Protein AF-A0A815SJP6-F1 (afdb_monomer_lite)

Secondary structure (DSSP, 8-state):
--HHHHHHHHHHHHHHHHHHHHHHHHHHHHHHHHHHHTT--------------TTS--S---EEEEPPPBTTTB--EEEE--TTT-TTHHHHHHHHS-SSHHHHHHHHHHHHH-TTS-EEEES-TTTHHHHHHHHHT-S-EEEE---HHHHH--

Sequence (154 aa):
MNKTVKFRYFYLIICVLLISVYVFKNSFLFSFINSYSSKIFISWKTSFNDYVDLNILTSESFKCVKTKLLLDKYRTTVCVHEIQNDRDVSGHLVSHGIWEEHLVTRFIRILSTYKQYSFIDIGANLGIYTMYAASLGCSNIISIECFRPKVIKC

Structure (mmCIF, N/CA/C/O backbone):
data_AF-A0A815SJP6-F1
#
_entry.id   AF-A0A815SJP6-F1
#
loop_
_atom_site.group_PDB
_atom_site.id
_atom_site.type_symbol
_atom_site.label_atom_id
_atom_site.label_alt_id
_atom_site.label_comp_id
_atom_site.label_asym_id
_atom_site.label_entity_id
_atom_site.label_seq_id
_atom_site.pdbx_PDB_ins_code
_atom_site.Cartn_x
_atom_site.Cartn_y
_atom_site.Cartn_z
_atom_site.occupancy
_atom_site.B_iso_or_equiv
_atom_site.auth_seq_id
_atom_site.auth_comp_id
_atom_site.auth_asym_id
_atom_site.auth_atom_id
_atom_site.pdbx_PDB_model_num
ATOM 1 N N . MET A 1 1 ? 29.115 30.016 64.773 1.00 55.16 1 MET A N 1
ATOM 2 C CA . MET A 1 1 ? 28.721 30.199 63.353 1.00 55.16 1 MET A CA 1
ATOM 3 C C . MET A 1 1 ? 27.298 29.668 63.162 1.00 55.16 1 MET A C 1
ATOM 5 O O . MET A 1 1 ? 27.065 28.488 63.396 1.00 55.16 1 MET A O 1
ATOM 9 N N . ASN A 1 2 ? 26.337 30.552 62.874 1.00 51.41 2 ASN A N 1
ATOM 10 C CA . ASN A 1 2 ? 24.892 30.336 63.064 1.00 51.41 2 ASN A CA 1
ATOM 11 C C . ASN A 1 2 ? 24.284 29.269 62.128 1.00 51.41 2 ASN A C 1
ATOM 13 O O . ASN A 1 2 ? 24.299 29.428 60.907 1.00 51.41 2 ASN A O 1
ATOM 17 N N . LYS A 1 3 ? 23.683 28.208 62.694 1.00 59.28 3 LYS A N 1
ATOM 18 C CA . LYS A 1 3 ? 22.987 27.129 61.954 1.00 59.28 3 LYS A CA 1
ATOM 19 C C . LYS A 1 3 ? 21.859 27.647 61.044 1.00 59.28 3 LYS A C 1
ATOM 21 O O . LYS A 1 3 ? 21.615 27.076 59.987 1.00 59.28 3 LYS A O 1
ATOM 26 N N . THR A 1 4 ? 21.237 28.766 61.404 1.00 61.53 4 THR A N 1
ATOM 27 C CA . THR A 1 4 ? 20.193 29.451 60.622 1.00 61.53 4 THR A CA 1
ATOM 28 C C . THR A 1 4 ? 20.695 30.026 59.296 1.00 61.53 4 THR A C 1
ATOM 30 O O . THR A 1 4 ? 19.942 30.078 58.326 1.00 61.53 4 THR A O 1
ATOM 33 N N . VAL A 1 5 ? 21.975 30.400 59.212 1.00 60.78 5 VAL A N 1
ATOM 34 C CA . VAL A 1 5 ? 22.574 30.948 57.986 1.00 60.78 5 VAL A CA 1
ATOM 35 C C . VAL A 1 5 ? 22.723 29.852 56.926 1.00 60.78 5 VAL A C 1
ATOM 37 O O . VAL A 1 5 ? 22.381 30.073 55.769 1.00 60.78 5 VAL A O 1
ATOM 40 N N . LYS A 1 6 ? 23.125 28.636 57.324 1.00 67.06 6 LYS A N 1
ATOM 41 C CA . LYS A 1 6 ? 23.273 27.492 56.404 1.00 67.06 6 LYS A CA 1
ATOM 42 C C . LYS A 1 6 ? 21.946 27.064 55.763 1.00 67.06 6 LYS A C 1
ATOM 44 O O . LYS A 1 6 ? 21.933 26.676 54.600 1.00 67.06 6 LYS A O 1
ATOM 49 N N . PHE A 1 7 ? 20.834 27.187 56.488 1.00 71.81 7 PHE A N 1
ATOM 50 C CA . PHE A 1 7 ? 19.511 26.797 55.990 1.00 71.81 7 PHE A CA 1
ATOM 51 C C . PHE A 1 7 ? 18.969 27.766 54.927 1.00 71.81 7 PHE A C 1
ATOM 53 O O . PHE A 1 7 ? 18.344 27.341 53.961 1.00 71.81 7 PHE A O 1
ATOM 60 N N . ARG A 1 8 ? 19.272 29.067 55.047 1.00 76.31 8 ARG A N 1
ATOM 61 C CA . ARG A 1 8 ? 18.879 30.075 54.045 1.00 76.31 8 ARG A CA 1
ATOM 62 C C . ARG A 1 8 ? 19.584 29.874 52.702 1.00 76.31 8 ARG A C 1
ATOM 64 O O . ARG A 1 8 ? 18.939 29.982 51.664 1.00 76.31 8 ARG A O 1
ATOM 71 N N . TYR A 1 9 ? 20.871 29.524 52.716 1.00 80.62 9 TYR A N 1
ATOM 72 C CA . TYR A 1 9 ? 21.613 29.236 51.482 1.00 80.62 9 TYR A CA 1
ATOM 73 C C . TYR A 1 9 ? 21.137 27.956 50.787 1.00 80.62 9 TYR A C 1
ATOM 75 O O . TYR A 1 9 ? 21.145 27.896 49.562 1.00 80.62 9 TYR A O 1
ATOM 83 N N . PHE A 1 10 ? 20.661 26.963 51.544 1.00 84.38 10 PHE A N 1
ATOM 84 C CA . PHE A 1 10 ? 20.134 25.722 50.976 1.00 84.38 10 PHE A CA 1
ATOM 85 C C . PHE A 1 10 ? 18.890 25.956 50.100 1.00 84.38 10 PHE A C 1
ATOM 87 O O . PHE A 1 10 ? 18.852 25.495 48.960 1.00 84.38 10 PHE A O 1
ATOM 94 N N . TYR A 1 11 ? 17.916 26.745 50.571 1.00 86.62 11 TYR A N 1
ATOM 95 C CA . TYR A 1 11 ? 16.747 27.100 49.751 1.00 86.62 11 TYR A CA 1
ATOM 96 C C . TYR A 1 11 ? 17.109 27.961 48.545 1.00 86.62 11 TYR A C 1
ATOM 98 O O . TYR A 1 11 ? 16.558 27.759 47.468 1.00 86.62 11 TYR A O 1
ATOM 106 N N . LEU A 1 12 ? 18.061 28.886 48.701 1.00 87.75 12 LEU A N 1
ATOM 107 C CA . LEU A 1 12 ? 18.560 29.698 47.591 1.00 87.75 12 LEU A CA 1
ATOM 108 C C . LEU A 1 12 ? 19.158 28.826 46.478 1.00 87.75 12 LEU A C 1
ATOM 110 O O . LEU A 1 12 ? 18.838 29.035 45.311 1.00 87.75 12 LEU A O 1
ATOM 114 N N . ILE A 1 13 ? 19.949 27.808 46.829 1.00 89.31 13 ILE A N 1
ATOM 115 C CA . ILE A 1 13 ? 20.522 26.865 45.858 1.00 89.31 13 ILE A CA 1
ATOM 116 C C . ILE A 1 13 ? 19.422 26.060 45.154 1.00 89.31 13 ILE A C 1
ATOM 118 O O . ILE A 1 13 ? 19.449 25.943 43.930 1.00 89.31 13 ILE A O 1
ATOM 122 N N . ILE A 1 14 ? 18.424 25.555 45.889 1.00 92.44 14 ILE A N 1
ATOM 123 C CA . ILE A 1 14 ? 17.293 24.826 45.289 1.00 92.44 14 ILE A CA 1
ATOM 124 C C . ILE A 1 14 ? 16.515 25.724 44.320 1.00 92.44 14 ILE A C 1
ATOM 126 O O . ILE A 1 14 ? 16.223 25.301 43.203 1.00 92.44 14 ILE A O 1
ATOM 130 N N . CYS A 1 15 ? 16.224 26.970 44.700 1.00 92.38 15 CYS A N 1
ATOM 131 C CA . CYS A 1 15 ? 15.529 27.914 43.827 1.00 92.38 15 CYS A CA 1
ATOM 132 C C . CYS A 1 15 ? 16.322 28.198 42.544 1.00 92.38 15 CYS A C 1
ATOM 134 O O . CYS A 1 15 ? 15.745 28.180 41.460 1.00 92.38 15 CYS A O 1
ATOM 136 N N . VAL A 1 16 ? 17.641 28.399 42.643 1.00 92.69 16 VAL A N 1
ATOM 137 C CA . VAL A 1 16 ? 18.503 28.619 41.469 1.00 92.69 16 VAL A CA 1
ATOM 138 C C . VAL A 1 16 ? 18.505 27.398 40.543 1.00 92.69 16 VAL A C 1
ATOM 140 O O . VAL A 1 16 ? 18.414 27.565 39.328 1.00 92.69 16 VAL A O 1
ATOM 143 N N . LEU A 1 17 ? 18.541 26.180 41.093 1.00 93.62 17 LEU A N 1
ATOM 144 C CA . LEU A 1 17 ? 18.475 24.943 40.305 1.00 93.62 17 LEU A CA 1
ATOM 145 C C . LEU A 1 17 ? 17.113 24.751 39.621 1.00 93.62 17 LEU A C 1
ATOM 147 O O . LEU A 1 17 ? 17.054 24.335 38.468 1.00 93.62 17 LEU A O 1
ATOM 151 N N . LEU A 1 18 ? 16.007 25.076 40.292 1.00 93.44 18 LEU A N 1
ATOM 152 C CA . LEU A 1 18 ? 14.675 24.984 39.685 1.00 93.44 18 LEU A CA 1
ATOM 153 C C . LEU A 1 18 ? 14.494 26.011 38.560 1.00 93.44 18 LEU A C 1
ATOM 155 O O . LEU A 1 18 ? 13.962 25.674 37.500 1.00 93.44 18 LEU A O 1
ATOM 159 N N . ILE A 1 19 ? 14.980 27.239 38.761 1.00 91.94 19 ILE A N 1
ATOM 160 C CA . ILE A 1 19 ? 14.950 28.292 37.739 1.00 91.94 19 ILE A CA 1
ATOM 161 C C . ILE A 1 19 ? 15.822 27.899 36.543 1.00 91.94 19 ILE A C 1
ATOM 163 O O . ILE A 1 19 ? 15.377 28.046 35.407 1.00 91.94 19 ILE A O 1
ATOM 167 N N . SER A 1 20 ? 17.023 27.354 36.761 1.00 88.12 20 SER A N 1
ATOM 168 C CA . SER A 1 20 ? 17.898 26.943 35.658 1.00 88.12 20 SER A CA 1
ATOM 169 C C . SER A 1 20 ? 17.293 25.803 34.833 1.00 88.12 20 SER A C 1
ATOM 171 O O . SER A 1 20 ? 17.313 25.871 33.605 1.00 88.12 20 SER A O 1
ATOM 173 N N . VAL A 1 21 ? 16.666 24.811 35.478 1.00 90.81 21 VAL A N 1
ATOM 174 C CA . VAL A 1 21 ? 15.942 23.727 34.791 1.00 90.81 21 VAL A CA 1
ATOM 175 C C . VAL A 1 21 ? 14.745 24.265 34.001 1.00 90.81 21 VAL A C 1
ATOM 177 O O . VAL A 1 21 ? 14.527 23.844 32.863 1.00 90.81 21 VAL A O 1
ATOM 180 N N . TYR A 1 22 ? 13.980 25.204 34.566 1.00 91.50 22 TYR A N 1
ATOM 181 C CA . TYR A 1 22 ? 12.850 25.829 33.874 1.00 91.50 22 TYR A CA 1
ATOM 182 C C . TYR A 1 22 ? 13.302 26.625 32.642 1.00 91.50 22 TYR A C 1
ATOM 184 O O . TYR A 1 22 ? 12.761 26.436 31.551 1.00 91.50 22 TYR A O 1
ATOM 192 N N . VAL A 1 23 ? 14.337 27.459 32.796 1.00 86.25 23 VAL A N 1
ATOM 193 C CA . VAL A 1 23 ? 14.925 28.235 31.697 1.00 86.25 23 VAL A CA 1
ATOM 194 C C . VAL A 1 23 ? 15.465 27.305 30.615 1.00 86.25 23 VAL A C 1
ATOM 196 O O . VAL A 1 23 ? 15.191 27.551 29.447 1.00 86.25 23 VAL A O 1
ATOM 199 N N . PHE A 1 24 ? 16.153 26.217 30.978 1.00 82.94 24 PHE A N 1
ATOM 200 C CA . PHE A 1 24 ? 16.689 25.243 30.022 1.00 82.94 24 PHE A CA 1
ATOM 201 C C . PHE A 1 24 ? 15.587 24.519 29.235 1.00 82.94 24 PHE A C 1
ATOM 203 O O . PHE A 1 24 ? 15.694 24.366 28.021 1.00 82.94 24 PHE A O 1
ATOM 210 N N . LYS A 1 25 ? 14.491 24.113 29.893 1.00 81.75 25 LYS A N 1
ATOM 211 C CA . LYS A 1 25 ? 13.345 23.500 29.201 1.00 81.75 25 LYS A CA 1
ATOM 212 C C . LYS A 1 25 ? 12.691 24.469 28.218 1.00 81.75 25 LYS A C 1
ATOM 214 O O . LYS A 1 25 ? 12.429 24.081 27.083 1.00 81.75 25 LYS A O 1
ATOM 219 N N . ASN A 1 26 ? 12.455 25.715 28.628 1.00 75.81 26 ASN A N 1
ATOM 220 C CA . ASN A 1 26 ? 11.810 26.704 27.762 1.00 75.81 26 ASN A CA 1
ATOM 221 C C . ASN A 1 26 ? 12.716 27.182 26.624 1.00 75.81 26 ASN A C 1
ATOM 223 O O . ASN A 1 26 ? 12.232 27.358 25.510 1.00 75.81 26 ASN A O 1
ATOM 227 N N . SER A 1 27 ? 14.018 27.355 26.857 1.00 71.81 27 SER A N 1
ATOM 228 C CA . SER A 1 27 ? 14.957 27.734 25.798 1.00 71.81 27 SER A CA 1
ATOM 229 C C . SER A 1 27 ? 15.158 26.606 24.784 1.00 71.81 27 SER A C 1
ATOM 231 O O . SER A 1 27 ? 15.224 26.876 23.584 1.00 71.81 27 SER A O 1
ATOM 233 N N . PHE A 1 28 ? 15.158 25.344 25.228 1.00 67.00 28 PHE A N 1
ATOM 234 C CA . PHE A 1 28 ? 15.184 24.186 24.334 1.00 67.00 28 PHE A CA 1
ATOM 235 C C . PHE A 1 28 ? 13.896 24.075 23.502 1.00 67.00 28 PHE A C 1
ATOM 237 O O . PHE A 1 28 ? 13.970 23.893 22.287 1.00 67.00 28 PHE A O 1
ATOM 244 N N . LEU A 1 29 ? 12.722 24.270 24.119 1.00 60.31 29 LEU A N 1
ATOM 245 C CA . LEU A 1 29 ? 11.439 24.277 23.405 1.00 60.31 29 LEU A CA 1
ATOM 246 C C . LEU A 1 29 ? 11.370 25.418 22.374 1.00 60.31 29 LEU A C 1
ATOM 248 O O . LEU A 1 29 ? 10.923 25.218 21.247 1.00 60.31 29 LEU A O 1
ATOM 252 N N . PHE A 1 30 ? 11.862 26.604 22.738 1.00 57.47 30 PHE A N 1
ATOM 253 C CA . PHE A 1 30 ? 11.888 27.777 21.864 1.00 57.47 30 PHE A CA 1
ATOM 254 C C . PHE A 1 30 ? 12.869 27.617 20.696 1.00 57.47 30 PHE A C 1
ATOM 256 O O . PHE A 1 30 ? 12.545 27.980 19.567 1.00 57.47 30 PHE A O 1
ATOM 263 N N . SER A 1 31 ? 14.039 27.016 20.934 1.00 57.38 31 SER A N 1
ATOM 264 C CA . SER A 1 31 ? 14.987 26.671 19.869 1.00 57.38 31 SER A CA 1
ATOM 265 C C . SER A 1 31 ? 14.382 25.657 18.889 1.00 57.38 31 SER A C 1
ATOM 267 O O . SER A 1 31 ? 14.505 25.819 17.675 1.00 57.38 31 SER A O 1
ATOM 269 N N . PHE A 1 32 ? 13.633 24.671 19.396 1.00 57.06 32 PHE A N 1
ATOM 270 C CA . PHE A 1 32 ? 12.940 23.685 18.564 1.00 57.06 32 PHE A CA 1
ATOM 271 C C . PHE A 1 32 ? 11.828 24.319 17.709 1.00 57.06 32 PHE A C 1
ATOM 273 O O . PHE A 1 32 ? 11.739 24.049 16.511 1.00 57.06 32 PHE A O 1
ATOM 280 N N . ILE A 1 33 ? 11.030 25.228 18.285 1.00 57.50 33 ILE A N 1
ATOM 281 C CA . ILE A 1 33 ? 9.970 25.947 17.558 1.00 57.50 33 ILE A CA 1
ATOM 282 C C . ILE A 1 33 ? 10.560 26.905 16.514 1.00 57.50 33 ILE A C 1
ATOM 284 O O . ILE A 1 33 ? 10.085 26.937 15.381 1.00 57.50 33 ILE A O 1
ATOM 288 N N . ASN A 1 34 ? 11.625 27.645 16.833 1.00 52.75 34 ASN A N 1
ATOM 289 C CA . ASN A 1 34 ? 12.234 28.576 15.876 1.00 52.75 34 ASN A CA 1
ATOM 290 C C . ASN A 1 34 ? 13.016 27.877 14.759 1.00 52.75 34 ASN A C 1
ATOM 292 O O . ASN A 1 34 ? 13.056 28.395 13.639 1.00 52.75 34 ASN A O 1
ATOM 296 N N . SER A 1 35 ? 13.584 26.696 15.023 1.00 49.25 35 SER A N 1
ATOM 297 C CA . SER A 1 35 ? 14.205 25.864 13.986 1.00 49.25 35 SER A CA 1
ATOM 298 C C . SER A 1 35 ? 13.178 25.386 12.946 1.00 49.25 35 SER A C 1
ATOM 300 O O . SER A 1 35 ? 13.495 25.316 11.760 1.00 49.25 35 SER A O 1
ATOM 302 N N . TYR A 1 36 ? 11.926 25.154 13.362 1.00 49.12 36 TYR A N 1
ATOM 303 C CA . TYR A 1 36 ? 10.822 24.805 12.461 1.00 49.12 36 TYR A CA 1
ATOM 304 C C . TYR A 1 36 ? 10.146 26.024 11.811 1.00 49.12 36 TYR A C 1
ATOM 306 O O . TYR A 1 36 ? 9.799 25.984 10.632 1.00 49.12 36 TYR A O 1
ATOM 314 N N . SER A 1 37 ? 9.976 27.122 12.551 1.00 49.59 37 SER A N 1
ATOM 315 C CA . SER A 1 37 ? 9.191 28.278 12.095 1.00 49.59 37 SER A CA 1
ATOM 316 C C . SER A 1 37 ? 9.938 29.152 11.076 1.00 49.59 37 SER A C 1
ATOM 318 O O . SER A 1 37 ? 9.343 29.662 10.131 1.00 49.59 37 SER A O 1
ATOM 320 N N . SER A 1 38 ? 11.268 29.262 11.177 1.00 47.34 38 SER A N 1
ATOM 321 C CA . SER A 1 38 ? 12.065 30.136 10.294 1.00 47.34 38 SER A CA 1
ATOM 322 C C . SER A 1 38 ? 12.331 29.585 8.882 1.00 47.34 38 SER A C 1
ATOM 324 O O . SER A 1 38 ? 12.911 30.287 8.056 1.00 47.34 38 SER A O 1
ATOM 326 N N . LYS A 1 39 ? 11.880 28.360 8.565 1.00 48.22 39 LYS A N 1
ATOM 327 C CA . LYS A 1 39 ? 11.981 27.761 7.217 1.00 48.22 39 LYS A CA 1
ATOM 328 C C . LYS A 1 39 ? 10.641 27.553 6.506 1.00 48.22 39 LYS A C 1
ATOM 330 O O . LYS A 1 39 ? 10.637 27.121 5.357 1.00 48.22 39 LYS A O 1
ATOM 335 N N . ILE A 1 40 ? 9.517 27.922 7.123 1.00 47.03 40 ILE A N 1
ATOM 336 C CA . ILE A 1 40 ? 8.197 27.905 6.475 1.00 47.03 40 ILE A CA 1
ATOM 337 C C . ILE A 1 40 ? 7.844 29.339 6.055 1.00 47.03 40 ILE A C 1
ATOM 339 O O . ILE A 1 40 ? 6.862 29.931 6.478 1.00 47.03 40 ILE A O 1
ATOM 343 N N . PHE A 1 41 ? 8.674 29.909 5.184 1.00 41.28 41 PHE A N 1
ATOM 344 C CA . PHE A 1 41 ? 8.225 30.932 4.240 1.00 41.28 41 PHE A CA 1
ATOM 345 C C . PHE A 1 41 ? 8.125 30.243 2.878 1.00 41.28 41 PHE A C 1
ATOM 347 O O . PHE A 1 41 ? 8.888 30.490 1.948 1.00 41.28 41 PHE A O 1
ATOM 354 N N . ILE A 1 42 ? 7.202 29.280 2.800 1.00 49.25 42 ILE A N 1
ATOM 355 C CA . ILE A 1 42 ? 6.772 28.715 1.527 1.00 49.25 42 ILE A CA 1
ATOM 356 C C . ILE A 1 42 ? 6.052 29.858 0.820 1.00 49.25 42 ILE A C 1
ATOM 358 O O . ILE A 1 42 ? 4.939 30.236 1.184 1.00 49.25 42 ILE A O 1
ATOM 362 N N . SER A 1 43 ? 6.723 30.448 -0.166 1.00 40.09 43 SER A N 1
ATOM 363 C CA . SER A 1 43 ? 6.058 31.213 -1.209 1.00 40.09 43 SER A CA 1
ATOM 364 C C . SER A 1 43 ? 5.042 30.269 -1.848 1.00 40.09 43 SER A C 1
ATOM 366 O O . SER A 1 43 ? 5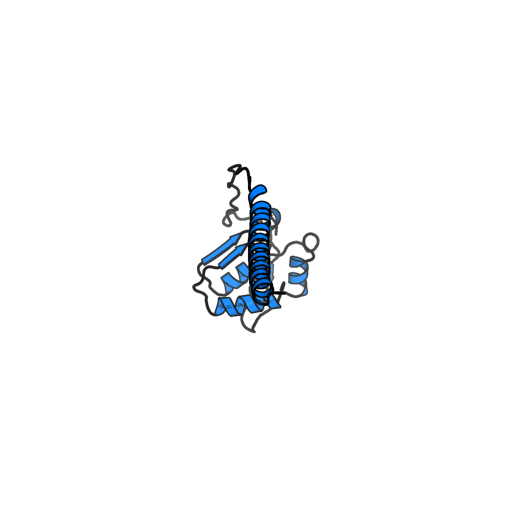.404 29.396 -2.635 1.00 40.09 43 SER A O 1
ATOM 368 N N . TRP A 1 44 ? 3.776 30.384 -1.445 1.00 42.16 44 TRP A N 1
ATOM 369 C CA . TRP A 1 44 ? 2.655 29.713 -2.090 1.00 42.16 44 TRP A CA 1
ATOM 370 C C . TRP A 1 44 ? 2.488 30.332 -3.474 1.00 42.16 44 TRP A C 1
ATOM 372 O O . TRP A 1 44 ? 1.634 31.185 -3.703 1.00 42.16 44 TRP A O 1
ATOM 382 N N . LYS A 1 45 ? 3.348 29.926 -4.409 1.00 41.22 45 LYS A N 1
ATOM 383 C CA . LYS A 1 45 ? 3.103 30.121 -5.828 1.00 41.22 45 LYS A CA 1
ATOM 384 C C . LYS A 1 45 ? 1.943 29.192 -6.166 1.00 41.22 45 LYS A C 1
ATOM 386 O O . LYS A 1 45 ? 2.112 27.988 -6.336 1.00 41.22 45 LYS A O 1
ATOM 391 N N . THR A 1 46 ? 0.749 29.764 -6.141 1.00 47.03 46 THR A N 1
ATOM 392 C CA . THR A 1 46 ? -0.528 29.148 -6.477 1.00 47.03 46 THR A CA 1
ATOM 393 C C . THR A 1 46 ? -0.494 28.623 -7.909 1.00 47.03 46 THR A C 1
ATOM 395 O O . THR A 1 46 ? -0.844 29.304 -8.864 1.00 47.03 46 THR A O 1
ATOM 398 N N . SER A 1 47 ? -0.052 27.381 -8.062 1.00 47.59 47 SER A N 1
ATOM 399 C CA . SER A 1 47 ? -0.322 26.565 -9.240 1.00 47.59 47 SER A CA 1
ATOM 400 C C . SER A 1 47 ? -0.584 25.131 -8.787 1.00 47.59 47 SER A C 1
ATOM 402 O O . SER A 1 47 ? 0.118 24.199 -9.161 1.00 47.59 47 SER A O 1
ATOM 404 N N . PHE A 1 48 ? -1.604 24.963 -7.943 1.00 49.22 48 PHE A N 1
ATOM 405 C CA . PHE A 1 48 ? -2.200 23.670 -7.583 1.00 49.22 48 PHE A CA 1
ATOM 406 C C . PHE A 1 48 ? -3.092 23.151 -8.734 1.00 49.22 48 PHE A C 1
ATOM 408 O O . PHE A 1 48 ? -4.255 22.833 -8.528 1.00 49.22 48 PHE A O 1
ATOM 415 N N . ASN A 1 49 ? -2.572 23.115 -9.966 1.00 49.62 49 ASN A N 1
ATOM 416 C CA . ASN A 1 49 ? -3.320 22.699 -11.165 1.00 49.62 49 ASN A CA 1
ATOM 417 C C . ASN A 1 49 ? -2.818 21.378 -11.765 1.00 49.62 49 ASN A C 1
ATOM 419 O O . ASN A 1 49 ? -3.024 21.113 -12.942 1.00 49.62 49 ASN A O 1
ATOM 423 N N . ASP A 1 50 ? -2.184 20.534 -10.959 1.00 56.81 50 ASP A N 1
ATOM 424 C CA . ASP A 1 50 ? -1.714 19.216 -11.382 1.00 56.81 50 ASP A CA 1
ATOM 425 C C . ASP A 1 50 ? -2.529 18.108 -10.704 1.00 56.81 50 ASP A C 1
ATOM 427 O O . ASP A 1 50 ? -2.002 17.256 -9.992 1.00 56.81 50 ASP A O 1
ATOM 431 N N . TYR A 1 51 ? -3.848 18.134 -10.904 1.00 59.00 51 TYR A N 1
ATOM 432 C CA . TYR A 1 51 ? -4.682 16.973 -10.605 1.00 59.00 51 TYR A CA 1
ATOM 433 C C . TYR A 1 51 ? -4.548 15.992 -11.768 1.00 59.00 51 TYR A C 1
ATOM 435 O O . TYR A 1 51 ? -4.868 16.322 -12.909 1.00 59.00 51 TYR A O 1
ATOM 443 N N . VAL A 1 52 ? -4.047 14.792 -11.484 1.00 61.00 52 VAL A N 1
ATOM 444 C CA . VAL A 1 52 ? -4.096 13.689 -12.443 1.00 61.00 52 VAL A CA 1
ATOM 445 C C . VAL A 1 52 ? -5.513 13.134 -12.393 1.00 61.00 52 VAL A C 1
ATOM 447 O O . VAL A 1 52 ? -5.894 12.487 -11.419 1.00 61.00 52 VAL A O 1
ATOM 450 N N . ASP A 1 53 ? -6.312 13.440 -13.415 1.00 65.12 53 ASP A N 1
ATOM 451 C CA . ASP A 1 53 ? -7.628 12.830 -13.571 1.00 65.12 53 ASP A CA 1
ATOM 452 C C . ASP A 1 53 ? -7.444 11.353 -13.933 1.00 65.12 53 ASP A C 1
ATOM 454 O O . ASP A 1 53 ? -7.049 11.007 -15.046 1.00 65.12 53 ASP A O 1
ATOM 458 N N . LEU A 1 54 ? -7.721 10.481 -12.962 1.00 61.97 54 LEU A N 1
ATOM 459 C CA . LEU A 1 54 ? -7.620 9.029 -13.107 1.00 61.97 54 LEU A CA 1
ATOM 460 C C . LEU A 1 54 ? -8.626 8.457 -14.122 1.00 61.97 54 LEU A C 1
ATOM 462 O O . LEU A 1 54 ? -8.523 7.285 -14.476 1.00 61.97 54 LEU A O 1
ATOM 466 N N . ASN A 1 55 ? -9.590 9.256 -14.595 1.00 66.12 55 ASN A N 1
ATOM 467 C CA . ASN A 1 55 ? -10.510 8.858 -15.661 1.00 66.12 55 ASN A CA 1
ATOM 468 C C . ASN A 1 55 ? -9.910 9.035 -17.064 1.00 66.12 55 ASN A C 1
ATOM 470 O O . ASN A 1 55 ? -10.492 8.558 -18.041 1.00 66.12 55 ASN A O 1
ATOM 474 N N . ILE A 1 56 ? -8.760 9.705 -17.192 1.00 69.44 56 ILE A N 1
ATOM 475 C CA . ILE A 1 56 ? -8.048 9.798 -18.464 1.00 69.44 56 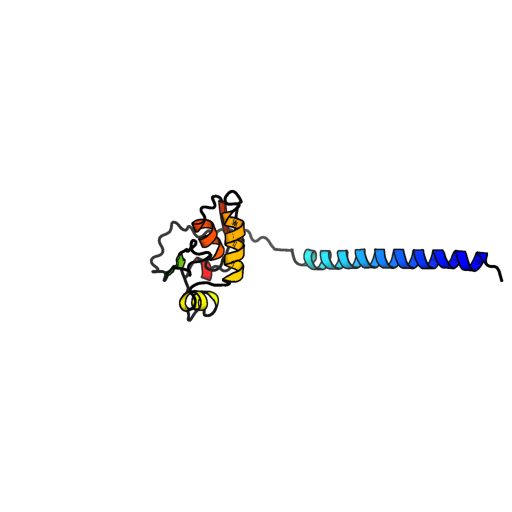ILE A CA 1
ATOM 476 C C . ILE A 1 56 ? -7.372 8.451 -18.720 1.00 69.44 56 ILE A C 1
ATOM 478 O O . ILE A 1 56 ? -6.428 8.066 -18.032 1.00 69.44 56 ILE A O 1
ATOM 482 N N . LEU A 1 57 ? -7.860 7.738 -19.735 1.00 61.59 57 LEU A N 1
ATOM 483 C CA . LEU A 1 57 ? -7.243 6.507 -20.221 1.00 61.59 57 LEU A CA 1
ATOM 484 C C . LEU A 1 57 ? -5.817 6.807 -20.687 1.00 61.59 57 LEU A C 1
ATOM 486 O O . LEU A 1 57 ? -5.606 7.472 -21.704 1.00 61.59 57 LEU A O 1
ATOM 490 N N . THR A 1 58 ? -4.833 6.304 -19.952 1.00 65.50 58 THR A N 1
ATOM 491 C CA . THR A 1 58 ? -3.453 6.279 -20.423 1.00 65.50 58 THR A CA 1
ATOM 492 C C . THR A 1 58 ? -3.329 5.183 -21.481 1.00 65.50 58 THR A C 1
ATOM 494 O O . THR A 1 58 ? -3.842 4.077 -21.325 1.00 65.50 58 THR A O 1
ATOM 497 N N . SER A 1 59 ? -2.637 5.471 -22.584 1.00 63.06 59 SER A N 1
ATOM 498 C CA . SER A 1 59 ? -2.298 4.457 -23.594 1.00 63.06 59 SER A CA 1
ATOM 499 C C . SER A 1 59 ? -1.171 3.520 -23.138 1.00 63.06 59 SER A C 1
ATOM 501 O O . SER A 1 59 ? -0.718 2.677 -23.909 1.00 63.06 59 SER A O 1
ATOM 503 N N . GLU A 1 60 ? -0.670 3.699 -21.915 1.00 70.31 60 GLU A N 1
ATOM 504 C CA . GLU A 1 60 ? 0.426 2.925 -21.345 1.00 70.31 60 GLU A CA 1
ATOM 505 C C . GLU A 1 60 ? -0.105 1.634 -20.716 1.00 70.31 60 GLU A C 1
ATOM 507 O O . GLU A 1 60 ? -1.000 1.642 -19.871 1.00 70.31 60 GLU A O 1
ATOM 512 N N . SER A 1 61 ? 0.454 0.497 -21.132 1.00 75.50 61 SER A N 1
ATOM 513 C CA . SER A 1 61 ? 0.158 -0.794 -20.519 1.00 75.50 61 SER A CA 1
ATOM 514 C C . SER A 1 61 ? 0.966 -0.948 -19.232 1.00 75.50 61 SER A C 1
ATOM 516 O O . SER A 1 61 ? 2.163 -1.233 -19.281 1.00 75.50 61 SER A O 1
ATOM 518 N N . PHE A 1 62 ? 0.316 -0.798 -18.082 1.00 85.00 62 PHE A N 1
ATOM 519 C CA . PHE A 1 62 ? 0.979 -0.978 -16.794 1.00 85.00 62 PHE A CA 1
ATOM 520 C C . PHE A 1 62 ? 1.176 -2.456 -16.457 1.00 85.00 62 PHE A C 1
ATOM 522 O O . PHE A 1 62 ? 0.259 -3.277 -16.574 1.00 85.00 62 PHE A O 1
ATOM 529 N N . LYS A 1 63 ? 2.374 -2.804 -15.978 1.00 91.69 63 LYS A N 1
ATOM 530 C CA . LYS A 1 63 ? 2.627 -4.133 -15.420 1.00 91.69 63 LYS A CA 1
ATOM 531 C C . LYS A 1 63 ? 2.116 -4.167 -13.987 1.00 91.69 63 LYS A C 1
ATOM 533 O O . LYS A 1 63 ? 2.647 -3.478 -13.124 1.00 91.69 63 LYS A O 1
ATOM 538 N N . CYS A 1 64 ? 1.133 -5.015 -13.710 1.00 93.44 64 CYS A N 1
ATOM 539 C CA . CYS A 1 64 ? 0.590 -5.158 -12.364 1.00 93.44 64 CYS A CA 1
ATOM 540 C C . CYS A 1 64 ? 0.785 -6.573 -11.824 1.00 93.44 64 CYS A C 1
ATOM 542 O O . CYS A 1 64 ? 0.688 -7.564 -12.549 1.00 93.44 64 CYS A O 1
ATOM 544 N N . VAL A 1 65 ? 1.084 -6.660 -10.531 1.00 95.50 65 VAL A N 1
ATOM 545 C CA . VAL A 1 65 ? 1.332 -7.912 -9.818 1.00 95.50 65 VAL A CA 1
ATOM 546 C C . VAL A 1 65 ? 0.293 -8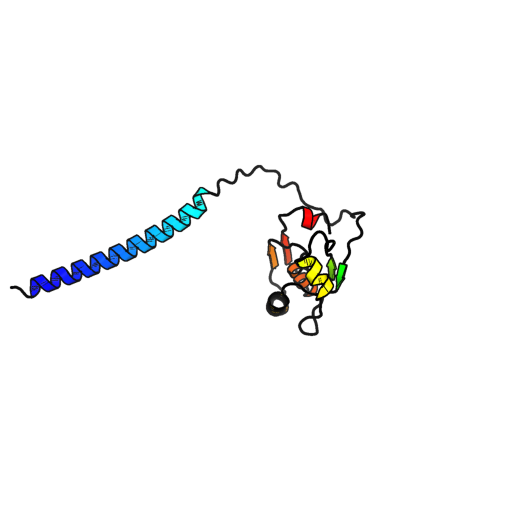.091 -8.722 1.00 95.50 65 VAL A C 1
ATOM 548 O O . VAL A 1 65 ? -0.118 -7.136 -8.059 1.00 95.50 65 VAL A O 1
ATOM 551 N N . LYS A 1 66 ? -0.142 -9.336 -8.517 1.00 97.44 66 LYS A N 1
ATOM 552 C CA . LYS A 1 66 ? -0.915 -9.685 -7.325 1.00 97.44 66 LYS A CA 1
ATOM 553 C C . LYS A 1 66 ? 0.030 -9.758 -6.139 1.00 97.44 66 LYS A C 1
ATOM 555 O O . LYS A 1 66 ? 1.079 -10.393 -6.227 1.00 97.44 66 LYS A O 1
ATOM 560 N N . THR A 1 67 ? -0.360 -9.137 -5.036 1.00 97.75 67 THR A N 1
ATOM 561 C CA . THR A 1 67 ? 0.435 -9.184 -3.817 1.00 97.75 67 THR A CA 1
ATOM 562 C C . THR A 1 67 ? 0.361 -10.561 -3.159 1.00 97.75 67 THR A C 1
ATOM 564 O O . THR A 1 67 ? -0.584 -11.333 -3.369 1.00 97.75 67 THR A O 1
ATOM 567 N N . LYS A 1 68 ? 1.359 -10.858 -2.322 1.00 96.75 68 LYS A N 1
ATOM 568 C CA . LYS A 1 68 ? 1.368 -12.004 -1.411 1.00 96.75 68 LYS A CA 1
ATOM 569 C C . LYS A 1 68 ? 0.087 -12.008 -0.571 1.00 96.75 68 LYS A C 1
ATOM 571 O O . LYS A 1 68 ? -0.370 -10.954 -0.130 1.00 96.75 68 LYS A O 1
ATOM 576 N N . LEU A 1 69 ? -0.480 -13.193 -0.345 1.00 97.12 69 LEU A N 1
ATOM 577 C CA . LEU A 1 69 ? -1.624 -13.362 0.548 1.00 97.12 69 LEU A CA 1
ATOM 578 C C . LEU A 1 69 ? -1.177 -13.125 1.997 1.00 97.12 69 LEU A C 1
ATOM 580 O O . LEU A 1 69 ? -0.282 -13.811 2.486 1.00 97.12 69 LEU A O 1
ATOM 584 N N . LEU A 1 70 ? -1.802 -12.162 2.675 1.00 96.75 70 LEU A N 1
ATOM 585 C CA . LEU A 1 70 ? -1.522 -11.816 4.067 1.00 96.75 70 LEU A CA 1
ATOM 586 C C . LEU A 1 70 ? -2.687 -12.228 4.968 1.00 96.75 70 LEU A C 1
ATOM 588 O O . LEU A 1 70 ? -3.857 -12.046 4.617 1.00 96.75 70 LEU A O 1
ATOM 592 N N . LEU A 1 71 ? -2.357 -12.756 6.153 1.00 95.75 71 LEU A N 1
ATOM 593 C CA . LEU A 1 71 ? -3.330 -13.249 7.143 1.00 95.75 71 LEU A CA 1
ATOM 594 C C . LEU A 1 71 ? -4.336 -14.246 6.534 1.00 95.75 71 LEU A C 1
ATOM 596 O O . LEU A 1 71 ? -5.521 -14.204 6.862 1.00 95.75 71 LEU A O 1
ATOM 600 N N . ASP A 1 72 ? -3.869 -15.051 5.573 1.00 95.62 72 ASP A N 1
ATOM 601 C CA . ASP A 1 72 ? -4.631 -16.067 4.831 1.00 95.62 72 ASP A CA 1
ATOM 602 C C . ASP A 1 72 ? -5.915 -15.562 4.153 1.00 95.62 72 ASP A C 1
ATOM 604 O O . ASP A 1 72 ? -6.795 -16.341 3.786 1.00 95.62 72 ASP A O 1
ATOM 608 N N . LYS A 1 73 ? -6.039 -14.242 3.967 1.00 94.69 73 LYS A N 1
ATOM 609 C CA . LYS A 1 73 ? -7.300 -13.622 3.543 1.00 94.69 73 LYS A CA 1
ATOM 610 C C . LYS A 1 73 ? -7.129 -12.418 2.631 1.00 94.69 73 LYS A C 1
ATOM 612 O O . LYS A 1 73 ? -7.915 -12.245 1.702 1.00 94.69 73 LYS A O 1
ATOM 617 N N . TYR A 1 74 ? -6.143 -11.568 2.893 1.00 95.75 74 TYR A N 1
ATOM 618 C CA . TYR A 1 74 ? -6.046 -10.262 2.251 1.00 95.75 74 TYR A CA 1
ATOM 619 C C . TYR A 1 74 ? -4.981 -10.269 1.162 1.00 95.75 74 TYR A C 1
ATOM 621 O O . TYR A 1 74 ? -3.835 -10.641 1.397 1.00 95.75 74 TYR A O 1
ATOM 629 N N . ARG A 1 75 ? -5.370 -9.845 -0.038 1.00 96.25 75 ARG A N 1
ATOM 630 C CA . ARG A 1 75 ? -4.493 -9.670 -1.197 1.00 96.25 75 ARG A CA 1
ATOM 631 C C . ARG A 1 75 ? -5.028 -8.532 -2.053 1.00 96.25 75 ARG A C 1
ATOM 633 O O . ARG A 1 75 ? -6.241 -8.329 -2.106 1.00 96.25 75 ARG A O 1
ATOM 640 N N . THR A 1 76 ? -4.149 -7.843 -2.761 1.00 96.31 76 THR A N 1
ATOM 641 C CA . THR A 1 76 ? -4.523 -6.776 -3.688 1.00 96.31 76 THR A CA 1
ATOM 642 C C . THR A 1 76 ? -3.692 -6.868 -4.970 1.00 96.31 76 THR A C 1
ATOM 644 O O . THR A 1 76 ? -2.912 -7.806 -5.147 1.00 96.31 76 THR A O 1
ATOM 647 N N . THR A 1 77 ? -3.914 -5.953 -5.907 1.00 95.88 77 THR A N 1
ATOM 648 C CA . THR A 1 77 ? -3.127 -5.837 -7.141 1.00 95.88 77 THR A CA 1
ATOM 649 C C . THR A 1 77 ? -2.452 -4.477 -7.142 1.00 95.88 77 THR A C 1
ATOM 651 O O . THR A 1 77 ? -3.113 -3.478 -6.886 1.00 95.88 77 THR A O 1
ATOM 654 N N . VAL A 1 78 ? -1.149 -4.442 -7.404 1.00 94.31 78 VAL A N 1
ATOM 655 C CA . VAL A 1 78 ? -0.357 -3.207 -7.448 1.00 94.31 78 VAL A CA 1
ATOM 656 C C . VAL A 1 78 ? 0.355 -3.146 -8.790 1.00 94.31 78 VAL A C 1
ATOM 658 O O . VAL A 1 78 ? 0.921 -4.148 -9.232 1.00 94.31 78 VAL A O 1
ATOM 661 N N . CYS A 1 79 ? 0.308 -1.991 -9.445 1.00 92.81 79 CYS A N 1
ATOM 662 C CA . CYS A 1 79 ? 1.067 -1.746 -10.664 1.00 92.81 79 CYS A CA 1
ATOM 663 C C . CYS A 1 79 ? 2.470 -1.270 -10.294 1.00 92.81 79 CYS A C 1
ATOM 665 O O . CYS A 1 79 ? 2.634 -0.457 -9.389 1.00 92.81 79 CYS A O 1
ATOM 667 N N . VAL A 1 80 ? 3.473 -1.878 -10.917 1.00 93.62 80 VAL A N 1
ATOM 668 C CA . VAL A 1 80 ? 4.884 -1.719 -10.564 1.00 93.62 80 VAL A CA 1
ATOM 669 C C . VAL A 1 80 ? 5.622 -1.045 -11.700 1.00 93.62 80 VAL A C 1
ATOM 671 O O . VAL A 1 80 ? 5.299 -1.273 -12.867 1.00 93.62 80 VAL A O 1
ATOM 674 N N . HIS A 1 81 ? 6.656 -0.290 -11.348 1.00 91.69 81 HIS A N 1
ATOM 675 C CA . HIS A 1 81 ? 7.567 0.247 -12.337 1.00 91.69 81 HIS A CA 1
ATOM 676 C C . HIS A 1 81 ? 8.445 -0.840 -12.944 1.00 91.69 81 HIS A C 1
ATOM 678 O O . HIS A 1 81 ? 8.637 -1.930 -12.386 1.0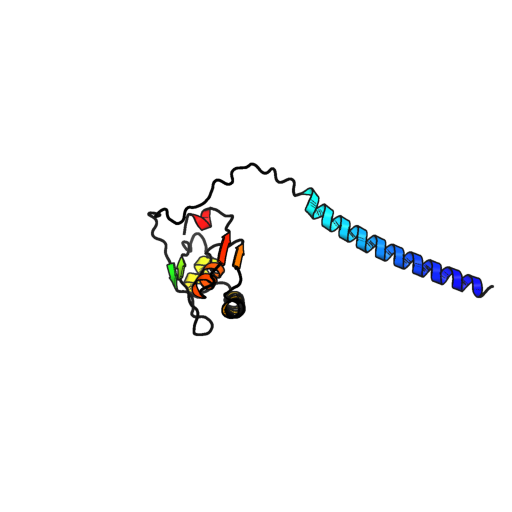0 91.69 81 HIS A O 1
ATOM 684 N N . GLU A 1 82 ? 9.051 -0.519 -14.085 1.00 91.00 82 GLU A N 1
ATOM 685 C CA . GLU A 1 82 ? 10.177 -1.302 -14.570 1.00 91.00 82 GLU A CA 1
ATOM 686 C C . GLU A 1 82 ? 11.260 -1.397 -13.488 1.00 91.00 82 GLU A C 1
ATOM 688 O O . GLU A 1 82 ? 11.713 -0.389 -12.944 1.00 91.00 82 GLU A O 1
ATOM 693 N N . ILE A 1 83 ? 11.734 -2.618 -13.226 1.00 91.62 83 ILE A N 1
ATOM 694 C CA . ILE A 1 83 ? 12.746 -2.901 -12.191 1.00 91.62 83 ILE A CA 1
ATOM 695 C C . ILE A 1 83 ? 14.023 -2.076 -12.417 1.00 91.62 83 ILE A C 1
ATOM 697 O O . ILE A 1 83 ? 14.744 -1.768 -11.477 1.00 91.62 83 ILE A O 1
ATOM 701 N N . GLN A 1 84 ? 14.306 -1.687 -13.660 1.00 91.75 84 GLN A N 1
ATOM 702 C CA . GLN A 1 84 ? 15.446 -0.836 -14.013 1.00 91.75 84 GLN A CA 1
ATOM 703 C C . GLN A 1 84 ? 15.364 0.548 -13.350 1.00 91.75 84 GLN A C 1
ATOM 705 O O . GLN A 1 84 ? 16.398 1.095 -12.968 1.00 91.75 84 GLN A O 1
ATOM 710 N N . ASN A 1 85 ? 14.141 1.065 -13.200 1.00 89.00 85 ASN A N 1
ATOM 711 C CA . ASN A 1 85 ? 13.819 2.399 -12.697 1.00 89.00 85 ASN A CA 1
ATOM 712 C C . ASN A 1 85 ? 13.491 2.394 -11.195 1.00 89.00 85 ASN A C 1
ATOM 714 O O . ASN A 1 85 ? 13.736 3.389 -10.519 1.00 89.00 85 ASN A O 1
ATOM 718 N N . ASP A 1 86 ? 12.974 1.279 -10.669 1.00 90.75 86 ASP A N 1
ATOM 719 C CA . ASP A 1 86 ? 12.690 1.086 -9.243 1.00 90.75 86 ASP A CA 1
ATOM 720 C C . ASP A 1 86 ? 13.061 -0.339 -8.806 1.00 90.75 86 ASP A C 1
ATOM 722 O O . ASP A 1 86 ? 12.276 -1.289 -8.869 1.00 90.75 86 ASP A O 1
ATOM 726 N N . ARG A 1 87 ? 14.309 -0.503 -8.369 1.00 93.62 87 ARG A N 1
ATOM 727 C CA . ARG A 1 87 ? 14.818 -1.799 -7.897 1.00 93.62 87 ARG A CA 1
ATOM 728 C C . ARG A 1 87 ? 14.337 -2.146 -6.498 1.00 93.62 87 ARG A C 1
ATOM 730 O O . ARG A 1 87 ? 14.321 -3.324 -6.152 1.00 93.62 87 ARG A O 1
ATOM 737 N N . ASP A 1 88 ? 13.957 -1.138 -5.723 1.00 93.25 88 ASP A N 1
ATOM 738 C CA . ASP A 1 88 ? 13.646 -1.302 -4.314 1.00 93.25 88 ASP A CA 1
ATOM 739 C C . ASP A 1 88 ? 12.201 -1.765 -4.160 1.00 93.25 88 ASP A C 1
ATOM 741 O O . ASP A 1 88 ? 11.956 -2.939 -3.888 1.00 93.25 88 ASP A O 1
ATOM 745 N N . VAL A 1 89 ? 11.222 -0.890 -4.402 1.00 94.50 89 VAL A N 1
ATOM 746 C CA . VAL A 1 89 ? 9.820 -1.211 -4.102 1.00 94.50 89 VAL A CA 1
ATOM 747 C C . VAL A 1 89 ? 9.247 -2.134 -5.175 1.00 94.50 89 VAL A C 1
ATOM 749 O O . VAL A 1 89 ? 8.769 -3.228 -4.862 1.00 94.50 89 VAL A O 1
ATOM 752 N N . SER A 1 90 ? 9.343 -1.741 -6.446 1.00 95.31 90 SER A N 1
ATOM 753 C CA . SER A 1 90 ? 8.877 -2.553 -7.576 1.00 95.31 90 SER A CA 1
ATOM 754 C C . SER A 1 90 ? 9.650 -3.870 -7.679 1.00 95.31 90 SER A C 1
ATOM 756 O O . SER A 1 90 ? 9.041 -4.932 -7.828 1.00 95.31 90 SER A O 1
ATOM 758 N N . GLY A 1 91 ? 10.977 -3.842 -7.518 1.00 95.62 91 GLY A N 1
ATOM 759 C CA . GLY A 1 91 ? 11.799 -5.055 -7.505 1.00 95.62 91 GLY A CA 1
ATOM 760 C C . GLY A 1 91 ? 11.417 -6.030 -6.386 1.00 95.62 91 GLY A C 1
ATOM 761 O O . GLY A 1 91 ? 11.272 -7.231 -6.642 1.00 95.62 91 GLY A O 1
ATOM 762 N N . HIS A 1 92 ? 11.171 -5.542 -5.168 1.00 95.94 92 HIS A N 1
ATOM 763 C CA . HIS A 1 92 ? 10.748 -6.386 -4.047 1.00 95.94 92 HIS A CA 1
ATOM 764 C C . HIS A 1 92 ? 9.316 -6.916 -4.219 1.00 95.94 92 HIS A C 1
ATOM 766 O O . HIS A 1 92 ? 9.049 -8.076 -3.905 1.00 95.94 92 HIS A O 1
ATOM 772 N N . LEU A 1 93 ? 8.397 -6.123 -4.779 1.00 96.50 93 LEU A N 1
ATOM 773 C CA . LEU A 1 93 ? 7.049 -6.586 -5.128 1.00 96.50 93 LEU A CA 1
ATOM 774 C C . LEU A 1 93 ? 7.071 -7.699 -6.177 1.00 96.50 93 LEU A C 1
ATOM 776 O O . LEU A 1 93 ? 6.347 -8.679 -6.031 1.00 96.50 93 LEU A O 1
ATOM 780 N N . VAL A 1 94 ? 7.906 -7.583 -7.211 1.00 96.62 94 VAL A N 1
ATOM 781 C CA . VAL A 1 94 ? 8.009 -8.615 -8.255 1.00 96.62 94 VAL A CA 1
ATOM 782 C C . VAL A 1 94 ? 8.641 -9.901 -7.716 1.00 96.62 94 VAL A C 1
ATOM 784 O O . VAL A 1 94 ? 8.204 -10.989 -8.081 1.00 96.62 94 VAL A O 1
ATOM 787 N N . SER A 1 95 ? 9.655 -9.792 -6.856 1.00 96.44 95 SER A N 1
ATOM 788 C CA . SER A 1 95 ? 10.414 -10.950 -6.356 1.00 96.44 95 SER A CA 1
ATOM 789 C C . SER A 1 95 ? 9.781 -11.637 -5.142 1.00 96.44 95 SER A C 1
ATOM 791 O O . SER A 1 95 ? 9.767 -12.863 -5.077 1.00 96.44 95 SER A O 1
ATOM 793 N N . HIS A 1 96 ? 9.238 -10.871 -4.195 1.00 96.69 96 HIS A N 1
ATOM 794 C CA . HIS A 1 96 ? 8.718 -11.376 -2.917 1.00 96.69 96 HIS A CA 1
ATOM 795 C C . HIS A 1 96 ? 7.195 -11.220 -2.780 1.00 96.69 96 HIS A C 1
ATOM 797 O O . HIS A 1 96 ? 6.596 -11.734 -1.833 1.00 96.69 96 HIS A O 1
ATOM 803 N N . GLY A 1 97 ? 6.544 -10.504 -3.702 1.00 96.56 97 GLY A N 1
ATOM 804 C CA . GLY A 1 97 ? 5.093 -10.307 -3.718 1.00 96.56 97 GLY A CA 1
ATOM 805 C C . GLY A 1 97 ? 4.577 -9.236 -2.756 1.00 96.56 97 GLY A C 1
ATOM 806 O O . GLY A 1 97 ? 3.377 -8.970 -2.736 1.00 96.56 97 GLY A O 1
ATOM 807 N N . ILE A 1 98 ? 5.421 -8.621 -1.928 1.00 96.94 98 ILE A N 1
ATOM 808 C CA . ILE A 1 98 ? 4.992 -7.614 -0.950 1.00 96.94 98 ILE A CA 1
ATOM 809 C C . ILE A 1 98 ? 6.168 -6.728 -0.534 1.00 96.94 98 ILE A C 1
ATOM 811 O O . ILE A 1 98 ? 7.277 -7.225 -0.381 1.00 96.94 98 ILE A O 1
ATOM 815 N N . TRP A 1 99 ? 5.936 -5.433 -0.334 1.00 96.31 99 TRP A N 1
ATOM 816 C CA . TRP A 1 99 ? 6.886 -4.511 0.302 1.00 96.31 99 TRP A CA 1
ATOM 817 C C . TRP A 1 99 ? 6.529 -4.360 1.782 1.00 96.31 99 TRP A C 1
ATOM 819 O O . TRP A 1 99 ? 5.344 -4.330 2.112 1.00 96.31 99 TRP A O 1
ATOM 829 N N . GLU A 1 100 ? 7.527 -4.271 2.666 1.00 96.00 100 GLU A N 1
ATOM 830 C CA . GLU A 1 100 ? 7.320 -4.028 4.106 1.00 96.00 100 GLU A CA 1
ATOM 831 C C . GLU A 1 100 ? 6.265 -4.944 4.757 1.00 96.00 100 GLU A C 1
ATOM 833 O O . GLU A 1 100 ? 5.416 -4.500 5.530 1.00 96.00 100 GLU A O 1
ATOM 838 N N . GLU A 1 101 ? 6.319 -6.249 4.467 1.00 96.94 101 GLU A N 1
ATOM 839 C CA . GLU A 1 101 ? 5.283 -7.224 4.852 1.00 96.94 101 GLU A CA 1
ATOM 840 C C . GLU A 1 101 ? 4.808 -7.088 6.306 1.00 96.94 101 GLU A C 1
ATOM 842 O O . GLU A 1 101 ? 3.610 -7.132 6.593 1.00 96.94 101 GLU A O 1
ATOM 847 N N . HIS A 1 102 ? 5.743 -6.894 7.236 1.00 97.62 102 HIS A N 1
ATOM 848 C CA . HIS A 1 102 ? 5.449 -6.769 8.659 1.00 97.62 102 HIS A CA 1
ATOM 849 C C . HIS A 1 102 ? 4.642 -5.502 9.006 1.00 97.62 102 HIS A C 1
ATOM 851 O O . HIS A 1 102 ? 3.768 -5.564 9.876 1.00 97.62 102 HIS A O 1
ATOM 857 N N . LEU A 1 103 ? 4.890 -4.374 8.331 1.00 97.94 103 LEU A N 1
ATOM 858 C CA . LEU A 1 103 ? 4.143 -3.126 8.518 1.00 97.94 103 LEU A CA 1
ATOM 859 C C . LEU A 1 103 ? 2.773 -3.219 7.862 1.00 97.94 103 LEU A C 1
ATOM 861 O O . LEU A 1 103 ? 1.767 -2.946 8.518 1.00 97.94 103 LEU A O 1
ATOM 865 N N . VAL A 1 104 ? 2.717 -3.709 6.622 1.00 97.31 104 VAL A N 1
ATOM 866 C CA . VAL A 1 104 ? 1.455 -3.914 5.902 1.00 97.31 104 VAL A CA 1
ATOM 867 C C . VAL A 1 104 ? 0.547 -4.880 6.669 1.00 97.31 104 VAL A C 1
ATOM 869 O O . VAL A 1 104 ? -0.643 -4.626 6.830 1.00 97.31 104 VAL A O 1
ATOM 872 N N . THR A 1 105 ? 1.098 -5.946 7.252 1.00 97.94 105 THR A N 1
ATOM 873 C CA . THR A 1 105 ? 0.324 -6.884 8.081 1.00 97.94 105 THR A CA 1
ATOM 874 C C . THR A 1 105 ? -0.257 -6.210 9.326 1.00 97.94 105 THR A C 1
ATOM 876 O O . THR A 1 105 ? -1.418 -6.443 9.671 1.00 97.94 105 THR A O 1
ATOM 879 N N . ARG A 1 106 ? 0.519 -5.363 10.018 1.00 97.00 106 ARG A N 1
ATOM 880 C CA . ARG A 1 106 ? 0.019 -4.598 11.175 1.00 97.00 106 ARG A CA 1
ATOM 881 C C . ARG A 1 106 ? -1.070 -3.613 10.759 1.00 97.00 106 ARG A C 1
ATOM 883 O O . ARG A 1 106 ? -2.107 -3.553 11.413 1.00 97.00 106 ARG A O 1
ATOM 890 N N . PHE A 1 107 ? -0.855 -2.910 9.653 1.00 96.44 107 PHE A N 1
ATOM 891 C CA . PHE A 1 107 ? -1.822 -1.995 9.062 1.00 96.44 107 PHE A CA 1
ATOM 892 C C . PHE A 1 107 ? -3.150 -2.696 8.747 1.00 96.44 107 PHE A C 1
ATOM 894 O O . PHE A 1 107 ? -4.201 -2.254 9.206 1.00 96.44 107 PHE A O 1
ATOM 901 N N . ILE A 1 108 ? -3.104 -3.850 8.074 1.00 96.25 108 ILE A N 1
ATOM 902 C CA . ILE A 1 108 ? -4.295 -4.649 7.760 1.00 96.25 108 ILE A CA 1
ATOM 903 C C . ILE A 1 108 ? -5.032 -5.077 9.032 1.00 96.25 108 ILE A C 1
ATOM 905 O O . ILE A 1 108 ? -6.259 -5.012 9.070 1.00 96.25 108 ILE A O 1
ATOM 909 N N . ARG A 1 109 ? -4.332 -5.497 10.095 1.00 95.69 109 ARG A N 1
ATOM 910 C CA . ARG A 1 109 ? -4.984 -5.875 11.368 1.00 95.69 109 ARG A CA 1
ATOM 911 C C . ARG A 1 109 ? -5.774 -4.717 11.975 1.00 95.69 109 ARG A C 1
ATOM 913 O O . ARG A 1 109 ? -6.912 -4.912 12.394 1.00 95.69 109 ARG A O 1
ATOM 920 N N . ILE A 1 110 ? -5.193 -3.520 11.984 1.00 93.69 110 ILE A N 1
ATOM 921 C CA . ILE A 1 110 ? -5.860 -2.318 12.494 1.00 93.69 110 ILE A CA 1
ATOM 922 C C . ILE A 1 110 ? -7.069 -1.989 11.613 1.00 93.69 110 ILE A C 1
ATOM 924 O O . ILE A 1 110 ? -8.196 -1.902 12.097 1.00 93.69 110 ILE A O 1
ATOM 928 N N . LEU A 1 111 ? -6.856 -1.868 10.306 1.00 92.56 111 LEU A N 1
ATOM 929 C CA . LEU A 1 111 ? -7.870 -1.333 9.407 1.00 92.56 111 LEU A CA 1
ATOM 930 C C . LEU A 1 111 ? -8.999 -2.332 9.104 1.00 92.56 111 LEU A C 1
ATOM 932 O O . LEU A 1 111 ? -10.142 -1.932 8.907 1.00 92.56 111 LEU A O 1
ATOM 936 N N . SER A 1 112 ? -8.724 -3.639 9.158 1.00 92.88 112 SER A N 1
ATOM 937 C CA . SER A 1 112 ? -9.770 -4.670 9.067 1.00 92.88 112 SER A CA 1
ATOM 938 C C . SER A 1 112 ? -10.752 -4.641 10.241 1.00 92.88 112 SER A C 1
ATOM 940 O O . SER A 1 112 ? -11.882 -5.101 10.076 1.00 92.88 112 SER A O 1
ATOM 942 N N . THR A 1 113 ? -10.343 -4.074 11.381 1.00 92.88 113 THR A N 1
ATOM 943 C CA . THR A 1 113 ? -11.183 -3.893 12.574 1.00 92.88 113 THR A CA 1
ATOM 944 C C . THR A 1 113 ? -11.977 -2.584 12.510 1.00 92.88 113 THR A C 1
ATOM 946 O O . THR A 1 113 ? -13.132 -2.548 12.924 1.00 92.88 113 THR A O 1
ATOM 949 N N . TYR A 1 114 ? -11.390 -1.520 11.950 1.00 91.81 114 TYR A N 1
ATOM 950 C CA . TYR A 1 114 ? -11.964 -0.169 11.939 1.00 91.81 114 TYR A CA 1
ATOM 951 C C . TYR A 1 114 ? -12.182 0.373 10.520 1.00 91.81 114 TYR A C 1
ATOM 953 O O . TYR A 1 114 ? -11.644 1.412 10.136 1.00 91.81 114 TYR A O 1
ATOM 961 N N . LYS A 1 115 ? -12.987 -0.333 9.722 1.00 88.31 115 LYS A N 1
ATOM 962 C CA . LYS A 1 115 ? -13.217 -0.002 8.302 1.00 88.31 115 LYS A CA 1
ATOM 963 C C . LYS A 1 115 ? -13.915 1.340 8.071 1.00 88.31 115 LYS A C 1
ATOM 965 O O . LYS A 1 115 ? -13.828 1.888 6.977 1.00 88.31 115 LYS A O 1
ATOM 970 N N . GLN A 1 116 ? -14.606 1.852 9.087 1.00 90.12 116 GLN A N 1
ATOM 971 C CA . GLN A 1 116 ? -15.305 3.135 9.062 1.00 90.12 116 GLN A CA 1
ATOM 972 C C . GLN A 1 116 ? -14.368 4.348 9.147 1.00 90.12 116 GLN A C 1
ATOM 974 O O . GLN A 1 116 ? -14.819 5.475 8.954 1.00 90.12 116 GLN A O 1
ATOM 979 N N . TYR A 1 117 ? -13.091 4.149 9.481 1.00 87.75 117 TYR A N 1
ATOM 980 C CA . TYR A 1 117 ? -12.138 5.248 9.577 1.00 87.75 117 TYR A CA 1
ATOM 981 C C . TYR A 1 117 ? -11.659 5.699 8.203 1.00 87.75 117 TYR A C 1
ATOM 983 O O . TYR A 1 117 ? -11.482 4.896 7.286 1.00 87.75 117 TYR A O 1
ATOM 991 N N . SER A 1 118 ? -11.417 7.002 8.091 1.00 91.31 118 SER A N 1
ATOM 992 C CA . SER A 1 118 ? -10.751 7.573 6.929 1.00 91.31 118 SER A CA 1
ATOM 993 C C . SER A 1 118 ? -9.262 7.245 6.972 1.00 91.31 118 SER A C 1
ATOM 995 O O . SER A 1 118 ? -8.614 7.415 8.006 1.00 91.31 118 SER A O 1
ATOM 997 N N . PHE A 1 119 ? -8.716 6.803 5.844 1.00 94.50 119 PHE A N 1
ATOM 998 C CA . PHE A 1 119 ? -7.291 6.549 5.674 1.00 94.50 119 PHE A CA 1
ATOM 999 C C . PHE A 1 119 ? -6.682 7.607 4.753 1.00 94.50 119 PHE A C 1
ATOM 1001 O O . PHE A 1 119 ? -7.200 7.859 3.667 1.00 94.50 119 PHE A O 1
ATOM 1008 N N . ILE A 1 120 ? -5.592 8.231 5.199 1.00 95.31 120 ILE A N 1
ATOM 1009 C CA . ILE A 1 120 ? -4.825 9.197 4.410 1.00 95.31 120 ILE A CA 1
ATOM 1010 C C . ILE A 1 120 ? -3.417 8.626 4.230 1.00 95.31 120 ILE A C 1
ATOM 1012 O O . ILE A 1 120 ? -2.682 8.480 5.206 1.00 95.31 120 ILE A O 1
ATOM 1016 N N . ASP A 1 121 ? -3.067 8.295 2.992 1.00 95.25 121 ASP A N 1
ATOM 1017 C CA . ASP A 1 121 ? -1.767 7.769 2.575 1.00 95.25 121 ASP A CA 1
ATOM 1018 C C . ASP A 1 121 ? -0.927 8.916 1.998 1.00 95.25 121 ASP A C 1
ATOM 1020 O O . ASP A 1 121 ? -1.276 9.476 0.960 1.00 95.25 121 ASP A O 1
ATOM 1024 N N . ILE A 1 122 ? 0.140 9.318 2.689 1.00 95.25 122 ILE A N 1
ATOM 1025 C CA . ILE A 1 122 ? 1.008 10.432 2.278 1.00 95.25 122 ILE A CA 1
ATOM 1026 C C . ILE A 1 122 ? 2.370 9.870 1.884 1.00 95.25 122 ILE A C 1
ATOM 1028 O O . ILE A 1 122 ? 3.018 9.202 2.686 1.00 95.25 122 ILE A O 1
ATOM 1032 N N . GLY A 1 123 ? 2.824 10.193 0.674 1.00 93.19 123 GLY A N 1
ATOM 1033 C CA . GLY A 1 123 ? 3.967 9.514 0.063 1.00 93.19 123 GLY A CA 1
ATOM 1034 C C . GLY A 1 123 ? 3.566 8.133 -0.442 1.00 93.19 123 GLY A C 1
ATOM 1035 O O . GLY A 1 123 ? 4.294 7.162 -0.237 1.00 93.19 123 GLY A O 1
ATOM 1036 N N . ALA A 1 124 ? 2.384 8.057 -1.062 1.00 93.06 124 ALA A N 1
ATOM 1037 C CA . ALA A 1 124 ? 1.736 6.804 -1.422 1.00 93.06 124 ALA A CA 1
ATOM 1038 C C . ALA A 1 124 ? 2.595 5.904 -2.320 1.00 93.06 124 ALA A C 1
ATOM 1040 O O . ALA A 1 124 ? 2.460 4.681 -2.264 1.00 93.06 124 ALA A O 1
ATOM 1041 N N . ASN A 1 125 ? 3.508 6.476 -3.113 1.00 92.81 125 ASN A N 1
ATOM 1042 C CA . ASN A 1 125 ? 4.368 5.752 -4.037 1.00 92.81 125 ASN A CA 1
ATOM 1043 C C . ASN A 1 125 ? 3.521 4.867 -4.976 1.00 92.81 125 ASN A C 1
ATOM 1045 O O . ASN A 1 125 ? 2.635 5.383 -5.648 1.00 92.81 125 ASN A O 1
ATOM 1049 N N . LEU A 1 126 ? 3.719 3.546 -4.973 1.00 93.12 126 LEU A N 1
ATOM 1050 C CA . LEU A 1 126 ? 2.903 2.579 -5.724 1.00 93.12 126 LEU A CA 1
ATOM 1051 C C . LEU A 1 126 ? 1.514 2.319 -5.104 1.00 93.12 126 LEU A C 1
ATOM 1053 O O . LEU A 1 126 ? 0.782 1.433 -5.539 1.00 93.12 126 LEU A O 1
ATOM 1057 N N . GLY A 1 127 ? 1.171 3.020 -4.024 1.00 94.06 127 GLY A N 1
ATOM 1058 C CA . GLY A 1 127 ? -0.109 2.925 -3.335 1.00 94.06 127 GLY A CA 1
ATOM 1059 C C . GLY A 1 127 ? -0.313 1.617 -2.576 1.00 94.06 127 GLY A C 1
ATOM 1060 O O . GLY A 1 127 ? -1.448 1.181 -2.442 1.00 94.06 127 GLY A O 1
ATOM 1061 N N . ILE A 1 128 ? 0.734 0.951 -2.077 1.00 96.00 128 ILE A N 1
ATOM 1062 C CA . ILE A 1 128 ? 0.595 -0.375 -1.436 1.00 96.00 128 ILE A CA 1
ATOM 1063 C C . ILE A 1 128 ? -0.404 -0.333 -0.273 1.00 96.00 128 ILE A C 1
ATOM 1065 O O . ILE A 1 128 ? -1.328 -1.148 -0.220 1.00 96.00 128 ILE A O 1
ATOM 1069 N N . TYR A 1 129 ? -0.259 0.633 0.635 1.00 96.88 129 TYR A N 1
ATOM 1070 C CA . TYR A 1 129 ? -1.170 0.797 1.767 1.00 96.88 129 TYR A CA 1
ATOM 1071 C C . TYR A 1 129 ? -2.571 1.210 1.295 1.00 96.88 129 TYR A C 1
ATOM 1073 O O . TYR A 1 129 ? -3.557 0.595 1.709 1.00 96.88 129 TYR A O 1
ATOM 1081 N N . THR A 1 130 ? -2.662 2.164 0.361 1.00 96.12 130 THR A N 1
ATOM 1082 C CA . THR A 1 130 ? -3.916 2.567 -0.307 1.00 96.12 130 THR A CA 1
ATOM 1083 C C . THR A 1 130 ? -4.673 1.373 -0.902 1.00 96.12 130 THR A C 1
ATOM 1085 O O . THR A 1 130 ? -5.860 1.190 -0.631 1.00 96.12 130 THR A O 1
ATOM 1088 N N . MET A 1 131 ? -3.999 0.507 -1.659 1.00 95.81 131 MET A N 1
ATOM 1089 C CA . MET A 1 131 ? -4.608 -0.641 -2.331 1.00 95.81 131 MET A CA 1
ATOM 1090 C C . MET A 1 131 ? -5.060 -1.720 -1.347 1.00 95.81 131 MET A C 1
ATOM 1092 O O . MET A 1 131 ? -6.067 -2.391 -1.592 1.00 95.81 131 MET A O 1
ATOM 1096 N N . TYR A 1 132 ? -4.364 -1.889 -0.218 1.00 96.56 132 TYR A N 1
ATOM 1097 C CA . TYR A 1 132 ? -4.852 -2.746 0.861 1.00 96.56 132 TYR A CA 1
ATOM 1098 C C . TYR A 1 132 ? -6.060 -2.135 1.572 1.00 96.56 132 TYR A C 1
ATOM 1100 O O . TYR A 1 132 ? -7.033 -2.855 1.800 1.00 96.56 132 TYR A O 1
ATOM 1108 N N . ALA A 1 133 ? -6.056 -0.831 1.858 1.00 95.38 133 ALA A N 1
ATOM 1109 C CA . ALA A 1 133 ? -7.214 -0.142 2.427 1.00 95.38 133 ALA A CA 1
ATOM 1110 C C . ALA A 1 133 ? -8.456 -0.283 1.536 1.00 95.38 133 ALA A C 1
ATOM 1112 O O . ALA A 1 133 ? -9.532 -0.643 2.018 1.00 95.38 133 ALA A O 1
ATOM 1113 N N . ALA A 1 134 ? -8.284 -0.110 0.223 1.00 93.19 134 ALA A N 1
ATOM 1114 C CA . ALA A 1 134 ? -9.346 -0.306 -0.756 1.00 93.19 134 ALA A CA 1
ATOM 1115 C C . ALA A 1 134 ? -9.846 -1.760 -0.753 1.00 93.19 134 ALA A C 1
ATOM 1117 O O . ALA A 1 134 ? -11.049 -2.000 -0.663 1.00 93.19 134 ALA A O 1
ATOM 1118 N N . SER A 1 135 ? -8.936 -2.745 -0.745 1.00 92.75 135 SER A N 1
ATOM 1119 C CA . SER A 1 135 ? -9.302 -4.173 -0.701 1.00 92.75 135 SER A CA 1
ATOM 1120 C C . SER A 1 135 ? -10.050 -4.584 0.576 1.00 92.75 135 SER A C 1
ATOM 1122 O O . SER A 1 135 ? -10.806 -5.555 0.575 1.00 92.75 135 SER A O 1
ATOM 1124 N N . LEU A 1 136 ? -9.855 -3.846 1.673 1.00 93.38 136 LEU A N 1
ATOM 1125 C CA . LEU A 1 136 ? -10.546 -4.069 2.941 1.00 93.38 136 LEU A CA 1
ATOM 1126 C C . LEU A 1 136 ? -11.970 -3.498 2.953 1.00 93.38 136 LEU A C 1
ATOM 1128 O O . LEU A 1 136 ? -12.749 -3.859 3.845 1.00 93.38 136 LEU A O 1
ATOM 1132 N N . GLY A 1 137 ? -12.323 -2.674 1.963 1.00 91.25 137 GLY A N 1
ATOM 1133 C CA . GLY A 1 137 ? -13.609 -1.992 1.865 1.00 91.25 137 GLY A CA 1
ATOM 1134 C C . GLY A 1 137 ? -13.689 -0.729 2.721 1.00 91.25 137 GLY A C 1
ATOM 1135 O O . GLY A 1 137 ? -14.761 -0.422 3.234 1.00 91.25 137 GLY A O 1
ATOM 1136 N N . CYS A 1 138 ? -12.571 -0.028 2.930 1.00 91.69 138 CYS A N 1
ATOM 1137 C CA . CYS A 1 138 ? -12.590 1.281 3.580 1.00 91.69 138 CYS A CA 1
ATOM 1138 C C . CYS A 1 138 ? -13.253 2.318 2.672 1.00 91.69 138 CYS A C 1
ATOM 1140 O O . CYS A 1 138 ? -12.876 2.468 1.512 1.00 91.69 138 CYS A O 1
ATOM 1142 N N . SER A 1 139 ? -14.235 3.037 3.212 1.00 85.12 139 SER A N 1
ATOM 1143 C CA . SER A 1 139 ? -15.093 3.935 2.431 1.00 85.12 139 SER A CA 1
ATOM 1144 C C . SER A 1 139 ? -14.413 5.252 2.059 1.00 85.12 139 SER A C 1
ATOM 1146 O O . SER A 1 139 ? -14.741 5.846 1.039 1.00 85.12 139 SER A O 1
ATOM 1148 N N . ASN A 1 140 ? -13.480 5.713 2.895 1.00 89.94 140 ASN A N 1
ATOM 1149 C CA . ASN A 1 140 ? -12.856 7.027 2.779 1.00 89.94 140 ASN A CA 1
ATOM 1150 C C . ASN A 1 140 ? -11.337 6.864 2.722 1.00 89.94 140 ASN A C 1
ATOM 1152 O O . ASN A 1 140 ? -10.688 6.685 3.753 1.00 89.94 140 ASN A O 1
ATOM 1156 N N . ILE A 1 141 ? -10.773 6.912 1.518 1.00 93.25 141 ILE A N 1
ATOM 1157 C CA . ILE A 1 141 ? -9.333 6.780 1.295 1.00 93.25 141 ILE A CA 1
ATOM 1158 C C . ILE A 1 141 ? -8.861 7.985 0.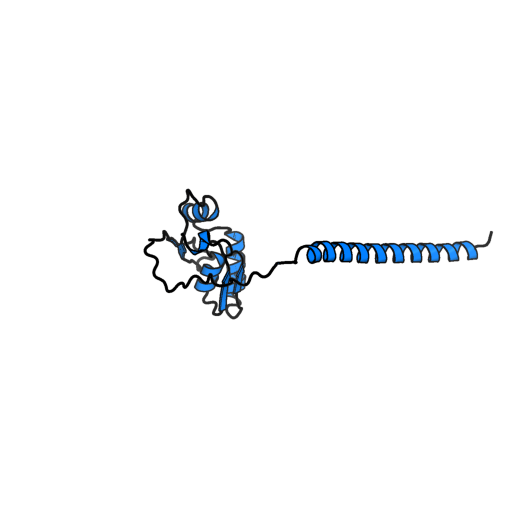490 1.00 93.25 141 ILE A C 1
ATOM 1160 O O . ILE A 1 141 ? -9.422 8.290 -0.559 1.00 93.25 141 ILE A O 1
ATOM 1164 N N . ILE A 1 142 ? -7.827 8.661 0.980 1.00 92.69 142 ILE A N 1
ATOM 1165 C CA . ILE A 1 142 ? -7.133 9.731 0.266 1.00 92.69 142 ILE A CA 1
ATOM 1166 C C . ILE A 1 142 ? -5.683 9.295 0.111 1.00 92.69 142 ILE A C 1
ATOM 1168 O O . ILE A 1 142 ? -5.047 8.915 1.089 1.00 92.69 142 ILE A O 1
ATOM 1172 N N . SER A 1 143 ? -5.167 9.355 -1.111 1.00 92.31 143 SER A N 1
ATOM 1173 C CA . SER A 1 143 ? -3.791 8.986 -1.431 1.00 92.31 143 SER A CA 1
ATOM 1174 C C . SER A 1 143 ? -3.081 10.182 -2.054 1.00 92.31 143 SER A C 1
ATOM 1176 O O . SER A 1 143 ? -3.627 10.824 -2.951 1.00 92.31 143 SER A O 1
ATOM 1178 N N . ILE A 1 144 ? -1.903 10.525 -1.538 1.00 91.69 144 ILE A N 1
ATOM 1179 C CA . ILE A 1 144 ? -1.146 11.722 -1.905 1.00 91.69 144 ILE A CA 1
ATOM 1180 C C . ILE A 1 144 ? 0.286 11.306 -2.238 1.00 91.69 144 ILE A C 1
ATOM 1182 O O . ILE A 1 144 ? 1.004 10.776 -1.391 1.00 91.69 144 ILE A O 1
ATOM 1186 N N . GLU A 1 145 ? 0.727 11.602 -3.457 1.00 90.06 145 GLU A N 1
ATOM 1187 C CA . GLU A 1 145 ? 2.112 11.430 -3.898 1.00 90.06 145 GLU A CA 1
ATOM 1188 C C . GLU A 1 145 ? 2.602 12.732 -4.536 1.00 90.06 145 GLU A C 1
ATOM 1190 O O . GLU A 1 145 ? 2.009 13.250 -5.481 1.00 90.06 145 GLU A O 1
ATOM 1195 N N . CYS A 1 146 ? 3.690 13.275 -3.994 1.00 88.12 146 CYS A N 1
ATOM 1196 C CA . CYS A 1 146 ? 4.252 14.553 -4.425 1.00 88.12 146 CYS A CA 1
ATOM 1197 C C . CYS A 1 146 ? 5.269 14.383 -5.563 1.00 88.12 146 CYS A C 1
ATOM 1199 O O . CYS A 1 146 ? 5.584 15.342 -6.269 1.00 88.12 146 CYS A O 1
ATOM 1201 N N . PHE A 1 147 ? 5.803 13.176 -5.757 1.00 86.12 147 PHE A N 1
ATOM 1202 C CA . PHE A 1 147 ? 6.734 12.871 -6.828 1.00 86.12 147 PHE A CA 1
ATOM 1203 C C . PHE A 1 147 ? 5.979 12.432 -8.082 1.00 86.12 147 PHE A C 1
ATOM 1205 O O . PHE A 1 147 ? 5.750 11.246 -8.318 1.00 86.12 147 PHE A O 1
ATOM 1212 N N . ARG A 1 148 ? 5.634 13.421 -8.917 1.00 81.94 148 ARG A N 1
ATOM 1213 C CA . ARG A 1 148 ? 4.847 13.253 -10.150 1.00 81.94 148 ARG A CA 1
ATOM 1214 C C . ARG A 1 148 ? 5.221 12.017 -10.981 1.00 81.94 148 ARG A C 1
ATOM 1216 O O . ARG A 1 148 ? 4.290 11.322 -11.374 1.00 81.94 148 ARG A O 1
ATOM 1223 N N . PRO A 1 149 ? 6.506 11.687 -11.244 1.00 82.06 149 PRO A N 1
ATOM 1224 C CA . PRO A 1 149 ? 6.841 10.513 -12.048 1.00 82.06 149 PRO A CA 1
ATOM 1225 C C . PRO A 1 149 ? 6.241 9.197 -11.539 1.00 82.06 149 PRO A C 1
ATOM 1227 O O . PRO A 1 149 ? 5.894 8.375 -12.372 1.00 82.06 149 PRO A O 1
ATOM 1230 N N . LYS A 1 150 ? 6.034 9.028 -10.224 1.00 79.75 150 LYS A N 1
ATOM 1231 C CA . LYS A 1 150 ? 5.375 7.837 -9.651 1.00 79.75 150 LYS A CA 1
ATOM 1232 C C . LYS A 1 150 ? 3.867 7.778 -9.897 1.00 79.75 150 LYS A C 1
ATOM 1234 O O . LYS A 1 150 ? 3.276 6.715 -9.787 1.00 79.75 150 LYS A O 1
ATOM 1239 N N . VAL A 1 151 ? 3.247 8.914 -10.208 1.00 76.31 151 VAL A N 1
ATOM 1240 C CA . VAL A 1 151 ? 1.802 9.019 -10.453 1.00 76.31 151 VAL A CA 1
ATOM 1241 C C . VAL A 1 151 ? 1.478 8.809 -11.930 1.00 76.31 151 VAL A C 1
ATOM 1243 O O . VAL A 1 151 ? 0.472 8.194 -12.258 1.00 76.31 151 VAL A O 1
ATOM 1246 N N . ILE A 1 152 ? 2.314 9.345 -12.825 1.00 73.31 152 ILE A N 1
ATOM 1247 C CA . ILE A 1 152 ? 2.024 9.375 -14.268 1.00 73.31 152 ILE A CA 1
ATOM 1248 C C . ILE A 1 152 ? 2.715 8.276 -15.075 1.00 73.31 152 ILE A C 1
ATOM 1250 O O . ILE A 1 152 ? 2.355 8.084 -16.228 1.00 73.31 152 ILE A O 1
ATOM 1254 N N . LYS A 1 153 ? 3.726 7.606 -14.514 1.00 66.31 153 LYS A N 1
ATOM 1255 C CA . LYS A 1 153 ? 4.475 6.541 -15.185 1.00 66.31 153 LYS A CA 1
ATOM 1256 C C . LYS A 1 153 ? 4.558 5.366 -14.233 1.00 66.31 153 LYS A C 1
ATOM 1258 O O . LYS A 1 153 ? 5.279 5.487 -13.253 1.00 66.31 153 LYS A O 1
ATOM 1263 N N . CYS A 1 154 ? 3.840 4.281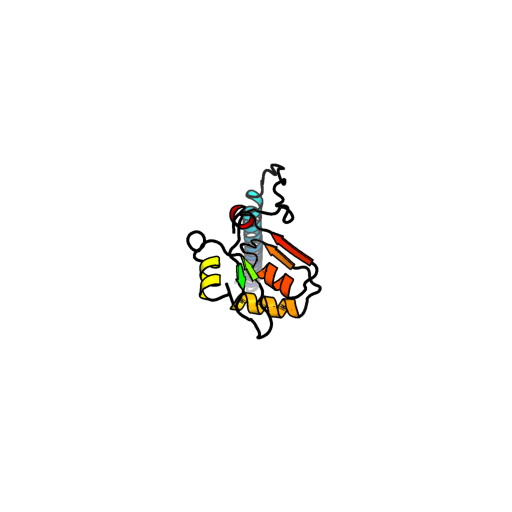 -14.507 1.00 57.38 154 CYS A N 1
ATOM 1264 C CA . CYS A 1 154 ? 4.049 2.995 -13.843 1.00 57.38 154 CYS A CA 1
ATOM 1265 C C . CYS A 1 154 ? 4.955 2.131 -14.716 1.00 57.38 154 CYS A C 1
ATOM 1267 O O . CYS A 1 154 ? 4.455 1.485 -15.658 1.00 57.38 154 CYS A O 1
#

Foldseek 3Di:
DDPVVVVVVVVVVVVVVVVVVVCVVVVVVVVVVCVVPVPPPPPCPPPPPPDDPPPPDDPDDFDKDWADDAPVHFIFIWTAADCVVPVQQRVCCVVVRDDPNVVLNVLLVVCLVVLADAEEAALCQRVRNVRRNVRSVRPHYHYYHPPVCSVRHD

InterPro domains:
  IPR029063 S-adenosyl-L-methionine-dependent methyltransferase superfamily [SSF53335] (81-146)

Radius of gyration: 26.75 Å; chains: 1; bounding box: 44×47×87 Å

pLDDT: mean 82.05, std 17.18, range [40.09, 97.94]

Organism: NCBI:txid392033